Protein AF-A0A7S2VZD3-F1 (afdb_monomer_lite)

Secondary structure (DSSP, 8-state):
--B-TTTT-SS--BS-TTTTT--B-S-SSPPPPTTS------S-HHHHHTSGGGTT-BSEEEEES-GGG-SSHHHHHHHHHHHBPPP-TT--STTS--S--EEEEEE-----TT-S----HHHHHHHHHHTTEEEEEEEE-SS-B-SS---SBSS---B--EEEEEEE--

InterPro domains:
  IPR012901 Carnosine N-methyltransferase [PF07942] (3-169)
  IPR012901 Carnosine N-methyltransferase [PTHR12303] (3-165)
  IPR012901 Carnosine N-methyltransferase [SM01296] (2-170)

Structure (mmCIF, N/CA/C/O backbone):
data_AF-A0A7S2VZD3-F1
#
_entry.id   AF-A0A7S2VZD3-F1
#
loop_
_atom_site.group_PDB
_atom_site.id
_atom_site.type_symbol
_atom_site.label_atom_id
_atom_site.label_alt_id
_atom_site.label_comp_id
_atom_site.label_asym_id
_atom_site.label_entity_id
_atom_site.label_seq_id
_atom_site.pdbx_PDB_ins_code
_atom_site.Cartn_x
_atom_site.Cartn_y
_atom_site.Cartn_z
_atom_site.occupancy
_atom_site.B_iso_or_equiv
_atom_site.auth_seq_id
_atom_site.auth_comp_id
_atom_site.auth_asym_id
_atom_site.auth_atom_id
_atom_site.pdbx_PDB_model_num
ATOM 1 N N . LEU A 1 1 ? -1.167 17.539 -24.552 1.00 75.31 1 LEU A N 1
ATOM 2 C CA . LEU A 1 1 ? 0.276 17.480 -24.875 1.00 75.31 1 LEU A CA 1
ATOM 3 C C . LEU A 1 1 ? 0.700 16.016 -24.786 1.00 75.31 1 LEU A C 1
ATOM 5 O O . LEU A 1 1 ? 0.410 15.424 -23.751 1.00 75.31 1 LEU A O 1
ATOM 9 N N . PRO A 1 2 ? 1.277 15.411 -25.838 1.00 86.19 2 PRO A N 1
ATOM 10 C CA . PRO A 1 2 ? 1.802 14.049 -25.752 1.00 86.19 2 PRO A CA 1
ATOM 11 C C . PRO A 1 2 ? 2.982 13.996 -24.773 1.00 86.19 2 PRO A C 1
ATOM 13 O O . PRO A 1 2 ? 3.826 14.891 -24.780 1.00 86.19 2 PRO A O 1
ATOM 16 N N . ILE A 1 3 ? 3.038 12.954 -23.944 1.00 91.88 3 ILE A N 1
ATOM 17 C CA . ILE A 1 3 ? 4.180 12.665 -23.065 1.00 91.88 3 ILE A CA 1
ATOM 18 C C . ILE A 1 3 ? 4.920 11.422 -23.563 1.00 91.88 3 ILE A C 1
ATOM 20 O O . ILE A 1 3 ? 4.302 10.535 -24.143 1.00 91.88 3 ILE A O 1
ATOM 24 N N . TYR A 1 4 ? 6.228 11.345 -23.319 1.00 91.44 4 TYR A N 1
ATOM 25 C CA . TYR A 1 4 ? 7.087 10.230 -23.736 1.00 91.44 4 TYR A CA 1
ATOM 26 C C . TYR A 1 4 ? 7.659 9.526 -22.497 1.00 91.44 4 TYR A C 1
ATOM 28 O O . TYR A 1 4 ? 8.800 9.789 -22.116 1.00 91.44 4 TYR A O 1
ATOM 36 N N . PRO A 1 5 ? 6.864 8.683 -21.813 1.00 89.00 5 PRO A N 1
ATOM 37 C CA . PRO A 1 5 ? 7.214 8.159 -20.490 1.00 89.00 5 PRO A CA 1
ATOM 38 C C . PRO A 1 5 ? 8.469 7.273 -20.476 1.00 89.00 5 PRO A C 1
ATOM 40 O O . PRO A 1 5 ? 9.102 7.160 -19.433 1.00 89.00 5 PRO A O 1
ATOM 43 N N . PHE A 1 6 ? 8.846 6.683 -21.614 1.00 86.88 6 PHE A N 1
ATOM 44 C CA . PHE A 1 6 ? 9.978 5.753 -21.715 1.00 86.88 6 PHE A CA 1
ATOM 45 C C . PHE A 1 6 ? 11.226 6.356 -22.363 1.00 86.88 6 PHE A C 1
ATOM 47 O O . PHE A 1 6 ? 12.240 5.674 -22.462 1.00 86.88 6 PHE A O 1
ATOM 54 N N . ALA A 1 7 ? 11.199 7.634 -22.764 1.00 89.38 7 ALA A N 1
ATOM 55 C CA . ALA A 1 7 ? 12.302 8.250 -23.509 1.00 89.38 7 ALA A CA 1
ATOM 56 C C . ALA A 1 7 ? 13.645 8.225 -22.754 1.00 89.38 7 ALA A C 1
ATOM 58 O O . ALA A 1 7 ? 14.700 8.155 -23.382 1.00 89.38 7 ALA A O 1
ATOM 59 N N . PHE A 1 8 ? 13.588 8.267 -21.420 1.00 86.25 8 PHE A N 1
ATOM 60 C CA . PHE A 1 8 ? 14.741 8.252 -20.514 1.00 86.25 8 PHE A CA 1
ATOM 61 C C . PHE A 1 8 ? 14.727 7.062 -19.548 1.00 86.25 8 PHE A C 1
ATOM 63 O O . PHE A 1 8 ? 15.396 7.107 -18.515 1.00 86.25 8 PHE A O 1
ATOM 70 N N . ASP A 1 9 ? 13.939 6.020 -19.826 1.00 81.50 9 ASP A N 1
ATOM 71 C CA . ASP A 1 9 ? 13.948 4.843 -18.962 1.00 81.50 9 ASP A CA 1
ATOM 72 C C . ASP A 1 9 ? 15.330 4.169 -19.061 1.00 81.50 9 ASP A C 1
ATOM 74 O O . ASP A 1 9 ? 15.887 4.001 -20.142 1.00 81.50 9 ASP A O 1
ATOM 78 N N . PHE A 1 10 ? 15.933 3.850 -17.921 1.00 70.69 10 PHE A N 1
ATOM 79 C CA . PHE A 1 10 ? 17.240 3.191 -17.833 1.00 70.69 10 PHE A CA 1
ATOM 80 C C . PHE A 1 10 ? 17.100 1.673 -17.659 1.00 70.69 10 PHE A C 1
ATOM 82 O O . PHE A 1 10 ? 18.089 0.945 -17.725 1.00 70.69 10 PHE A O 1
ATOM 89 N N . LEU A 1 11 ? 15.878 1.180 -17.430 1.00 64.81 11 LEU A N 1
ATOM 90 C CA . LEU A 1 11 ? 15.570 -0.237 -17.208 1.00 64.81 11 LEU A CA 1
ATOM 91 C C . LEU A 1 11 ? 15.246 -0.985 -18.506 1.00 64.81 11 LEU A C 1
ATOM 93 O O . LEU A 1 11 ? 14.888 -2.168 -18.483 1.00 64.81 11 LEU A O 1
ATOM 97 N N . VAL A 1 12 ? 15.375 -0.311 -19.646 1.00 65.62 12 VAL A N 1
ATOM 98 C CA . VAL A 1 12 ? 14.911 -0.809 -20.934 1.00 65.62 12 VAL A CA 1
ATOM 99 C C . VAL A 1 12 ? 15.912 -1.772 -21.549 1.00 65.62 12 VAL A C 1
ATOM 101 O O . VAL A 1 12 ? 16.969 -1.399 -22.049 1.00 65.62 12 VAL A O 1
ATOM 104 N N . ASN A 1 13 ? 15.521 -3.042 -21.549 1.00 76.62 13 ASN A N 1
ATOM 105 C CA . ASN A 1 13 ? 16.152 -4.090 -22.334 1.00 76.62 13 ASN A CA 1
ATOM 106 C C . ASN A 1 13 ? 15.372 -4.251 -23.648 1.00 76.62 13 ASN A C 1
ATOM 108 O O . ASN A 1 13 ? 14.808 -5.305 -23.942 1.00 76.62 13 ASN A O 1
ATOM 112 N N . GLU A 1 14 ? 15.239 -3.137 -24.370 1.00 79.44 14 GLU A N 1
ATOM 113 C CA . GLU A 1 14 ? 14.352 -3.005 -25.527 1.00 79.44 14 GLU A CA 1
ATOM 114 C C . GLU A 1 14 ? 14.712 -3.955 -26.663 1.00 79.44 14 GLU A C 1
ATOM 116 O O . GLU A 1 14 ? 15.869 -4.064 -27.063 1.00 79.44 14 GLU A O 1
ATOM 121 N N . MET A 1 15 ? 13.674 -4.559 -27.239 1.00 84.12 15 MET A N 1
ATOM 122 C CA . MET A 1 15 ? 13.764 -5.281 -28.507 1.00 84.12 15 MET A CA 1
ATOM 123 C C . MET A 1 15 ? 13.595 -4.347 -29.720 1.00 84.12 15 MET A C 1
ATOM 125 O O . MET A 1 15 ? 14.145 -4.625 -30.782 1.00 84.12 15 MET A O 1
ATOM 129 N N . ASP A 1 16 ? 12.840 -3.248 -29.569 1.00 85.12 16 ASP A N 1
ATOM 130 C CA . ASP A 1 16 ? 12.552 -2.261 -30.621 1.00 85.12 16 ASP A CA 1
ATOM 131 C C . ASP A 1 16 ? 12.597 -0.824 -30.068 1.00 85.12 16 ASP A C 1
ATOM 133 O O . ASP A 1 16 ? 11.795 -0.439 -29.213 1.00 85.12 16 ASP A O 1
ATOM 137 N N . THR A 1 17 ? 13.499 -0.011 -30.627 1.00 84.56 17 THR A N 1
ATOM 138 C CA . THR A 1 17 ? 13.717 1.406 -30.291 1.00 84.56 17 THR A CA 1
ATOM 139 C C . THR A 1 17 ? 12.465 2.277 -30.453 1.00 84.56 17 THR A C 1
ATOM 141 O O . THR A 1 17 ? 12.364 3.339 -29.833 1.00 84.56 17 THR A O 1
ATOM 144 N N . LYS A 1 18 ? 11.485 1.874 -31.273 1.00 85.50 18 LYS A N 1
ATOM 145 C CA . LYS A 1 18 ? 10.239 2.642 -31.449 1.00 85.50 18 LYS A CA 1
ATOM 146 C C . LYS A 1 18 ? 9.449 2.784 -30.148 1.00 85.50 18 LYS A C 1
ATOM 148 O O . LYS A 1 18 ? 8.806 3.814 -29.953 1.00 85.50 18 LYS A O 1
ATOM 153 N N . HIS A 1 19 ? 9.515 1.798 -29.252 1.00 83.31 19 HIS A N 1
ATOM 154 C CA . HIS A 1 19 ? 8.789 1.837 -27.980 1.00 83.31 19 HIS A CA 1
ATOM 155 C C . HIS A 1 19 ? 9.323 2.912 -27.027 1.00 83.31 19 HIS A C 1
ATOM 157 O O . HIS A 1 19 ? 8.532 3.565 -26.346 1.00 83.31 19 HIS A O 1
ATOM 163 N N . ARG A 1 20 ? 10.635 3.180 -27.043 1.00 84.19 20 ARG A N 1
ATOM 164 C CA . ARG A 1 20 ? 11.263 4.243 -26.237 1.00 84.19 20 ARG A CA 1
ATOM 165 C C . ARG A 1 20 ? 10.661 5.617 -26.498 1.00 84.19 20 ARG A C 1
ATOM 167 O O . ARG A 1 20 ? 10.426 6.395 -25.577 1.00 84.19 20 ARG A O 1
ATOM 174 N N . PHE A 1 21 ? 10.404 5.908 -27.769 1.00 89.25 21 PHE A N 1
ATOM 175 C CA . PHE A 1 21 ? 9.910 7.205 -28.229 1.00 89.25 21 PHE A CA 1
ATOM 176 C C . PHE A 1 21 ? 8.403 7.202 -28.495 1.00 89.25 21 PHE A C 1
ATOM 178 O O . PHE A 1 21 ? 7.881 8.122 -29.126 1.00 89.25 21 PHE A O 1
ATOM 185 N N . GLN A 1 22 ? 7.682 6.189 -28.009 1.00 88.44 22 GLN A N 1
ATOM 186 C CA . GLN A 1 22 ? 6.235 6.138 -28.138 1.00 88.44 22 GLN A CA 1
ATOM 187 C C . GLN A 1 22 ? 5.587 7.177 -27.215 1.00 88.44 22 GLN A C 1
ATOM 189 O O . GLN A 1 22 ? 5.766 7.164 -25.995 1.00 88.44 22 GLN A O 1
ATOM 194 N N . SER A 1 23 ? 4.807 8.084 -27.805 1.00 91.94 23 SER A N 1
ATOM 195 C CA . SER A 1 23 ? 4.026 9.054 -27.043 1.00 91.94 23 SER A CA 1
ATOM 196 C C . SER A 1 23 ? 2.749 8.439 -26.477 1.00 91.94 23 SER A C 1
ATOM 198 O O . SER A 1 23 ? 2.076 7.664 -27.160 1.00 91.94 23 SER A O 1
ATOM 200 N N . VAL A 1 24 ? 2.339 8.899 -25.299 1.00 89.62 24 VAL A N 1
ATOM 201 C CA . VAL A 1 24 ? 1.043 8.602 -24.683 1.00 89.62 24 VAL A CA 1
ATOM 202 C C . VAL A 1 24 ? 0.287 9.910 -24.444 1.00 89.62 24 VAL A C 1
ATOM 204 O O . VAL A 1 24 ? 0.875 10.930 -24.081 1.00 89.62 24 VAL A O 1
ATOM 207 N N . SER A 1 25 ? -1.028 9.891 -24.666 1.00 89.56 25 SER A N 1
ATOM 208 C CA . SER A 1 25 ? -1.921 11.009 -24.339 1.00 89.56 25 SER A CA 1
ATOM 209 C C . SER A 1 25 ? -2.675 10.712 -23.051 1.00 89.56 25 SER A C 1
ATOM 211 O O . SER A 1 25 ? -3.334 9.683 -22.960 1.00 89.56 25 SER A O 1
ATOM 213 N N . ILE A 1 26 ? -2.607 11.625 -22.082 1.00 86.69 26 ILE A N 1
ATOM 214 C CA . ILE A 1 26 ? -3.360 11.558 -20.825 1.00 86.69 26 ILE A CA 1
ATOM 215 C C . ILE A 1 26 ? -4.212 12.828 -20.652 1.00 86.69 26 ILE A C 1
ATOM 217 O O . ILE A 1 26 ? -3.780 13.900 -21.090 1.00 86.69 26 ILE A O 1
ATOM 221 N N . PRO A 1 27 ? -5.395 12.743 -20.015 1.00 86.75 27 PRO A N 1
ATOM 222 C CA . PRO A 1 27 ? -6.035 11.541 -19.464 1.00 86.75 27 PRO A CA 1
ATOM 223 C C . PRO A 1 27 ? -6.739 10.680 -20.535 1.00 86.75 27 PRO A C 1
ATOM 225 O O . PRO A 1 27 ? -7.231 11.201 -21.531 1.00 86.75 27 PRO A O 1
ATOM 228 N N . HIS A 1 28 ? -6.821 9.362 -20.314 1.00 82.44 28 HIS A N 1
ATOM 229 C CA . HIS A 1 28 ? -7.541 8.429 -21.204 1.00 82.44 28 HIS A CA 1
ATOM 230 C C . HIS A 1 28 ? -9.062 8.426 -20.997 1.00 82.44 28 HIS A C 1
ATOM 232 O O . HIS A 1 28 ? -9.805 7.964 -21.857 1.00 82.44 28 HIS A O 1
ATOM 238 N N . VAL A 1 29 ? -9.521 8.918 -19.846 1.00 82.81 29 VAL A N 1
ATOM 239 C CA . VAL A 1 29 ? -10.934 8.980 -19.465 1.00 82.81 29 VAL A CA 1
ATOM 240 C C . VAL A 1 29 ? -11.260 10.423 -19.096 1.00 82.81 29 VAL A C 1
ATOM 242 O O . VAL A 1 29 ? -10.450 11.106 -18.465 1.00 82.81 29 VAL A O 1
ATOM 245 N N . SER A 1 30 ? -12.436 10.899 -19.503 1.00 77.25 30 SER A N 1
ATOM 246 C CA . SER A 1 30 ? -12.938 12.222 -19.130 1.00 77.25 30 SER A CA 1
ATOM 247 C C . SER A 1 30 ? -13.130 12.337 -17.616 1.00 77.25 30 SER A C 1
ATOM 249 O O . SER A 1 30 ? -13.447 11.351 -16.952 1.00 77.25 30 SER A O 1
ATOM 251 N N . SER A 1 31 ? -12.975 13.547 -17.072 1.00 70.62 31 SER A N 1
ATOM 252 C CA . SER A 1 31 ? -13.164 13.807 -15.642 1.00 70.62 31 SER A CA 1
ATOM 253 C C . SER A 1 31 ? -14.513 13.261 -15.142 1.00 70.62 31 SER A C 1
ATOM 255 O O . SER A 1 31 ? -15.525 13.444 -15.824 1.00 70.62 31 SER A O 1
ATOM 257 N N . PRO A 1 32 ? -14.548 12.592 -13.975 1.00 69.00 32 PRO A N 1
ATOM 258 C CA . PRO A 1 32 ? -15.776 12.013 -13.440 1.00 69.00 32 PRO A CA 1
ATOM 259 C C . PRO A 1 32 ? -16.830 13.093 -13.153 1.00 69.00 32 PRO A C 1
ATOM 261 O O . PRO A 1 32 ? -16.506 14.263 -12.942 1.00 69.00 32 PRO A O 1
ATOM 264 N N . ASN A 1 33 ? -18.104 12.687 -13.132 1.00 68.56 33 ASN A N 1
ATOM 265 C CA . ASN A 1 33 ? -19.236 13.564 -12.823 1.00 68.56 33 ASN A CA 1
ATOM 266 C C . ASN A 1 33 ? -19.005 14.355 -11.522 1.00 68.56 33 ASN A C 1
ATOM 268 O O . ASN A 1 33 ? -18.599 13.792 -10.507 1.00 68.56 33 ASN A O 1
ATOM 272 N N . LYS A 1 34 ? -19.352 15.651 -11.534 1.00 63.94 34 LYS A N 1
ATOM 273 C CA . LYS A 1 34 ? -19.175 16.598 -10.412 1.00 63.94 34 LYS A CA 1
ATOM 274 C C . LYS A 1 34 ? -19.910 16.222 -9.112 1.00 63.94 34 LYS A C 1
ATOM 276 O O . LYS A 1 34 ? -19.698 16.877 -8.102 1.00 63.94 34 LYS A O 1
ATOM 281 N N . ASN A 1 35 ? -20.753 15.190 -9.127 1.00 67.56 35 ASN A N 1
ATOM 282 C CA . ASN A 1 35 ? -21.565 14.771 -7.980 1.00 67.56 35 ASN A CA 1
ATOM 283 C C . ASN A 1 35 ? -20.837 13.806 -7.025 1.00 67.56 35 ASN A C 1
ATOM 285 O O . ASN A 1 35 ? -21.447 13.317 -6.078 1.00 67.56 35 ASN A O 1
ATOM 289 N N . ASN A 1 36 ? -19.555 13.517 -7.263 1.00 74.25 36 ASN A N 1
ATOM 290 C CA . ASN A 1 36 ? -18.758 12.660 -6.392 1.00 74.25 36 ASN A CA 1
ATOM 291 C C . ASN A 1 36 ? -17.944 13.503 -5.399 1.00 74.25 36 ASN A C 1
ATOM 293 O O . ASN A 1 36 ? -17.206 14.402 -5.800 1.00 74.25 36 ASN A O 1
ATOM 297 N N . ASN A 1 37 ? -18.018 13.164 -4.110 1.00 84.12 37 ASN A N 1
ATOM 298 C CA . ASN A 1 37 ? -17.220 13.791 -3.052 1.00 84.12 37 ASN A CA 1
ATOM 299 C C . ASN A 1 37 ? -15.791 13.225 -3.038 1.00 84.12 37 ASN A C 1
ATOM 301 O O . ASN A 1 37 ? -15.444 12.412 -2.181 1.00 84.12 37 ASN A O 1
ATOM 305 N N . LEU A 1 38 ? -14.968 13.630 -4.008 1.00 87.12 38 LEU A N 1
ATOM 306 C CA . LEU A 1 38 ? -13.551 13.273 -4.071 1.00 87.12 38 LEU A CA 1
ATOM 307 C C . LEU A 1 38 ? -12.688 14.395 -3.482 1.00 87.12 38 LEU A C 1
ATOM 309 O O . LEU A 1 38 ? -12.743 15.534 -3.940 1.00 87.12 38 LEU A O 1
ATOM 313 N N . SER A 1 39 ? -11.852 14.055 -2.504 1.00 90.81 39 SER A N 1
ATOM 314 C CA . SER A 1 39 ? -10.850 14.952 -1.922 1.00 90.81 39 SER A CA 1
ATOM 315 C C . SER A 1 39 ? -9.456 14.339 -2.009 1.00 90.81 39 SER A C 1
ATOM 317 O O . SER A 1 39 ? -9.311 13.118 -1.995 1.00 90.81 39 SER A O 1
ATOM 319 N N . PHE A 1 40 ? -8.430 15.185 -2.038 1.00 93.06 40 PHE A N 1
ATOM 320 C CA . PHE A 1 40 ? -7.029 14.779 -1.986 1.00 93.06 40 PHE A CA 1
ATOM 321 C C . PHE A 1 40 ? -6.286 15.617 -0.945 1.00 93.06 40 PHE A C 1
ATOM 323 O O . PHE A 1 40 ? -6.578 16.802 -0.779 1.00 93.06 40 PHE A O 1
ATOM 330 N N . THR A 1 41 ? -5.319 14.999 -0.272 1.00 95.19 41 THR A N 1
ATOM 331 C CA . THR A 1 41 ? -4.513 15.631 0.773 1.00 95.19 41 THR A CA 1
ATOM 332 C C . THR A 1 41 ? -3.037 15.452 0.444 1.00 95.19 41 THR A C 1
ATOM 334 O O . THR A 1 41 ? -2.607 14.347 0.126 1.00 95.19 41 THR A O 1
ATOM 337 N N . ILE A 1 42 ? -2.263 16.533 0.545 1.00 96.56 42 ILE A N 1
ATOM 338 C CA . ILE A 1 42 ? -0.812 16.524 0.335 1.00 96.56 42 ILE A CA 1
ATOM 339 C C . ILE A 1 42 ? -0.118 16.395 1.689 1.00 96.56 42 ILE A C 1
ATOM 341 O O . ILE A 1 42 ? -0.332 17.228 2.569 1.00 96.56 42 ILE A O 1
ATOM 345 N N . GLY A 1 43 ? 0.745 15.391 1.829 1.00 95.12 43 GLY A N 1
ATOM 346 C CA . GLY A 1 43 ? 1.655 15.247 2.961 1.00 95.12 43 GLY A CA 1
ATOM 347 C C . GLY A 1 43 ? 1.890 13.792 3.348 1.00 95.12 43 GLY A C 1
ATOM 348 O O . GLY A 1 43 ? 1.509 12.874 2.625 1.00 95.12 43 GLY A O 1
ATOM 349 N N . ASP A 1 44 ? 2.538 13.603 4.495 1.00 96.69 44 ASP A N 1
ATOM 350 C CA . ASP A 1 44 ? 2.847 12.280 5.030 1.00 96.69 44 ASP A CA 1
ATOM 351 C C . ASP A 1 44 ? 1.607 11.604 5.640 1.00 96.69 44 ASP A C 1
ATOM 353 O O . ASP A 1 44 ? 0.846 12.220 6.395 1.00 96.69 44 ASP A O 1
ATOM 357 N N . PHE A 1 45 ? 1.417 10.322 5.310 1.00 97.44 45 PHE A N 1
ATOM 358 C CA . PHE A 1 45 ? 0.252 9.542 5.722 1.00 97.44 45 PHE A CA 1
ATOM 359 C C . PHE A 1 45 ? 0.126 9.461 7.246 1.00 97.44 45 PHE A C 1
ATOM 361 O O . PHE A 1 45 ? -0.944 9.749 7.783 1.00 97.44 45 PHE A O 1
ATOM 368 N N . VAL A 1 46 ? 1.212 9.124 7.944 1.00 97.94 46 VAL A N 1
ATOM 369 C CA . VAL A 1 46 ? 1.202 8.957 9.402 1.00 97.94 46 VAL A CA 1
ATOM 370 C C . VAL A 1 46 ? 0.931 10.299 10.072 1.00 97.94 46 VAL A C 1
ATOM 372 O O . VAL A 1 46 ? 0.009 10.404 10.881 1.00 97.94 46 VAL A O 1
ATOM 375 N N . ASN A 1 47 ? 1.646 11.357 9.688 1.00 97.38 47 ASN A N 1
ATOM 376 C CA . ASN A 1 47 ? 1.504 12.684 10.295 1.00 97.38 47 ASN A CA 1
ATOM 377 C C . ASN A 1 47 ? 0.088 13.256 10.174 1.00 97.38 47 ASN A C 1
ATOM 379 O O . ASN A 1 47 ? -0.399 13.895 11.108 1.00 97.38 47 ASN A O 1
ATOM 383 N N . ILE A 1 48 ? -0.576 13.035 9.037 1.00 97.81 48 ILE A N 1
ATOM 384 C CA . ILE A 1 48 ? -1.922 13.558 8.781 1.00 97.81 48 ILE A CA 1
ATOM 385 C C . ILE A 1 48 ? -2.990 12.686 9.437 1.00 97.81 48 ILE A C 1
ATOM 387 O O . ILE A 1 48 ? -3.896 13.206 10.091 1.00 97.81 48 ILE A O 1
ATOM 391 N N . TYR A 1 49 ? -2.922 11.370 9.240 1.00 97.88 49 TYR A N 1
ATOM 392 C CA . TYR A 1 49 ? -4.031 10.473 9.556 1.00 97.88 49 TYR A CA 1
ATOM 393 C C . TYR A 1 49 ? -3.960 9.860 10.954 1.00 97.88 49 TYR A C 1
ATOM 395 O O . TYR A 1 49 ? -4.955 9.300 11.409 1.00 97.88 49 TYR A O 1
ATOM 403 N N . SER A 1 50 ? -2.847 10.019 11.675 1.00 97.31 50 SER A N 1
ATOM 404 C CA . SER A 1 50 ? -2.775 9.705 13.111 1.00 97.31 50 SER A CA 1
ATOM 405 C C . SER A 1 50 ? -3.457 10.761 13.989 1.00 97.31 50 SER A C 1
ATOM 407 O O . SER A 1 50 ? -3.712 10.518 15.168 1.00 97.31 50 SER A O 1
ATOM 409 N N . GLN A 1 51 ? -3.788 11.930 13.427 1.00 97.62 51 GLN A N 1
ATOM 410 C CA . GLN A 1 51 ? -4.373 13.033 14.182 1.00 97.62 51 GLN A CA 1
ATOM 411 C C . GLN A 1 51 ? -5.748 12.659 14.766 1.00 97.62 51 GLN A C 1
ATOM 413 O O . GLN A 1 51 ? -6.544 11.980 14.104 1.00 97.62 51 GLN A O 1
ATOM 418 N N . PRO A 1 52 ? -6.101 13.160 15.968 1.00 96.25 52 PRO A N 1
ATOM 419 C CA . PRO A 1 52 ? -7.386 12.858 16.605 1.00 96.25 52 PRO A CA 1
ATOM 420 C C . PRO A 1 52 ? -8.596 13.240 15.750 1.00 96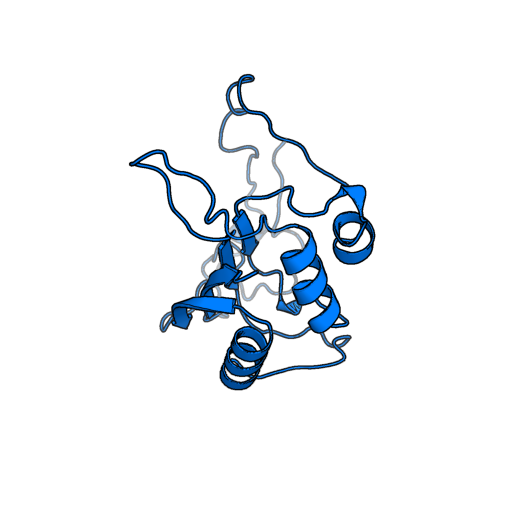.25 52 PRO A C 1
ATOM 422 O O . PRO A 1 52 ? -9.626 12.572 15.783 1.00 96.25 52 PRO A O 1
ATOM 425 N N . ASN A 1 53 ? -8.472 14.299 14.948 1.00 95.12 53 ASN A N 1
ATOM 426 C CA . ASN A 1 53 ? -9.538 14.750 14.062 1.00 95.12 53 ASN A CA 1
ATOM 427 C C . ASN A 1 53 ? -9.757 13.824 12.856 1.00 95.12 53 ASN A C 1
ATOM 429 O O . ASN A 1 53 ? -10.762 14.002 12.181 1.00 95.12 53 ASN A O 1
ATOM 433 N N . GLN A 1 54 ? -8.867 12.872 12.555 1.00 96.31 54 GLN A N 1
ATOM 434 C CA . GLN A 1 54 ? -9.062 11.867 11.499 1.00 96.31 54 GLN A CA 1
ATOM 435 C C . GLN A 1 54 ? -9.653 10.555 12.019 1.00 96.31 54 GLN A C 1
ATOM 437 O O . GLN A 1 54 ? -9.978 9.664 11.233 1.00 96.31 54 GLN A O 1
ATOM 442 N N . ARG A 1 55 ? -9.829 10.446 13.338 1.00 94.88 55 ARG A N 1
ATOM 443 C CA . ARG A 1 55 ? -10.241 9.211 13.986 1.00 94.88 55 ARG A CA 1
ATOM 444 C C . ARG A 1 55 ? -11.630 8.757 13.521 1.00 94.88 55 ARG A C 1
ATOM 446 O O . ARG A 1 55 ? -12.578 9.540 13.547 1.00 94.88 55 ARG A O 1
ATOM 453 N N . ARG A 1 56 ? -11.754 7.475 13.158 1.00 93.12 56 ARG A N 1
ATOM 454 C CA . ARG A 1 56 ? -13.003 6.768 12.804 1.00 93.12 56 ARG A CA 1
ATOM 455 C C . ARG A 1 56 ? -13.771 7.348 11.610 1.00 93.12 56 ARG A C 1
ATOM 457 O O . ARG A 1 56 ? -14.983 7.153 11.510 1.00 93.12 56 ARG A O 1
ATOM 464 N N . LYS A 1 57 ? -13.085 8.051 10.705 1.00 92.38 57 LYS A N 1
ATOM 465 C CA . LYS A 1 57 ? -13.692 8.726 9.548 1.00 92.38 57 LYS A CA 1
ATOM 466 C C . LYS A 1 57 ? -13.941 7.843 8.327 1.00 92.38 57 LYS A C 1
ATOM 468 O O . LYS A 1 57 ? -14.672 8.281 7.440 1.00 92.38 57 LYS A O 1
ATOM 473 N N . ALA A 1 58 ? -13.344 6.654 8.245 1.00 93.56 58 ALA A N 1
ATOM 474 C CA . ALA A 1 58 ? -13.462 5.810 7.060 1.00 93.56 58 ALA A CA 1
ATOM 475 C C . ALA A 1 58 ? -14.066 4.439 7.371 1.00 93.56 58 ALA A C 1
ATOM 477 O O . ALA A 1 58 ? -13.587 3.705 8.232 1.00 93.56 58 ALA A O 1
ATOM 478 N N . HIS A 1 59 ? -15.056 4.046 6.572 1.00 93.88 59 HIS A N 1
ATOM 479 C CA . HIS A 1 59 ? -15.564 2.672 6.559 1.00 93.88 59 HIS A CA 1
ATOM 480 C C . HIS A 1 59 ? -14.577 1.696 5.905 1.00 93.88 59 HIS A C 1
ATOM 482 O O . HIS A 1 59 ? -14.624 0.501 6.182 1.00 93.88 59 HIS A O 1
ATOM 488 N N . ALA A 1 60 ? -13.700 2.196 5.031 1.00 96.50 60 ALA A N 1
ATOM 489 C CA . ALA A 1 60 ? -12.698 1.396 4.351 1.00 96.50 60 ALA A CA 1
ATOM 490 C C . ALA A 1 60 ? -11.396 2.178 4.152 1.00 96.50 60 ALA A C 1
ATOM 492 O O . ALA A 1 60 ? -11.423 3.364 3.822 1.00 96.50 60 ALA A O 1
ATOM 493 N N . VAL A 1 61 ? -10.266 1.489 4.289 1.00 98.12 61 VAL A N 1
ATOM 494 C CA . VAL A 1 61 ? -8.943 1.957 3.864 1.00 98.12 61 VAL A CA 1
ATOM 495 C C . VAL A 1 61 ? -8.427 0.998 2.799 1.00 98.12 61 VAL A C 1
ATOM 497 O O . VAL A 1 61 ? -8.495 -0.217 2.972 1.00 98.12 61 VAL A O 1
ATOM 500 N N . VAL A 1 62 ? -7.913 1.536 1.694 1.00 98.44 62 VAL A N 1
ATOM 501 C CA . VAL A 1 62 ? -7.347 0.745 0.596 1.00 98.44 62 VAL A CA 1
ATOM 502 C C . VAL A 1 62 ? -5.890 1.140 0.409 1.00 98.44 62 VAL A C 1
ATOM 504 O O . VAL A 1 62 ? -5.597 2.310 0.174 1.00 98.44 62 VAL A O 1
ATOM 507 N N . THR A 1 63 ? -4.981 0.172 0.498 1.00 98.44 63 THR A N 1
ATOM 508 C CA . THR A 1 63 ? -3.553 0.368 0.229 1.00 98.44 63 THR A CA 1
ATOM 509 C C . THR A 1 63 ? -3.143 -0.443 -0.999 1.00 98.44 63 THR A C 1
ATOM 511 O O . THR A 1 63 ? -3.405 -1.641 -1.080 1.00 98.44 63 THR A O 1
ATOM 514 N N . CYS A 1 64 ? -2.500 0.197 -1.975 1.00 97.81 64 CYS A N 1
ATOM 515 C CA . CYS A 1 64 ? -2.071 -0.440 -3.221 1.00 97.81 64 CYS A CA 1
ATOM 516 C C . CYS A 1 64 ? -0.605 -0.088 -3.487 1.00 97.81 64 CYS A C 1
ATOM 518 O O . CYS A 1 64 ? -0.319 1.100 -3.607 1.00 97.81 64 CYS A O 1
ATOM 520 N N . PHE A 1 65 ? 0.302 -1.077 -3.523 1.00 97.00 65 PHE A N 1
ATOM 521 C CA . PHE A 1 65 ? 1.760 -0.846 -3.647 1.00 97.00 65 PHE A CA 1
ATOM 522 C C . PHE A 1 65 ? 2.275 0.237 -2.673 1.00 97.00 65 PHE A C 1
ATOM 524 O O . PHE A 1 65 ? 2.932 1.199 -3.061 1.00 97.00 65 PHE A O 1
ATOM 531 N N . PHE A 1 66 ? 1.860 0.124 -1.409 1.00 97.56 66 PHE A N 1
ATOM 532 C CA . PHE A 1 66 ? 2.047 1.173 -0.402 1.00 97.56 66 PHE A CA 1
ATOM 533 C C . PHE A 1 66 ? 2.628 0.661 0.914 1.00 97.56 66 PHE A C 1
ATOM 535 O O . PHE A 1 66 ? 3.362 1.372 1.584 1.00 97.56 66 PHE A O 1
ATOM 542 N N . LEU A 1 67 ? 2.281 -0.556 1.341 1.00 96.44 67 LEU A N 1
ATOM 543 C CA . LEU A 1 67 ? 2.632 -1.012 2.687 1.00 96.44 67 LEU A CA 1
ATOM 544 C C . LEU A 1 67 ? 4.152 -1.117 2.885 1.00 96.44 67 LEU A C 1
ATOM 546 O O . LEU A 1 67 ? 4.658 -0.806 3.959 1.00 96.44 67 LEU A O 1
ATOM 550 N N . ASP A 1 68 ? 4.863 -1.497 1.830 1.00 95.44 68 ASP A N 1
ATOM 551 C CA . ASP A 1 68 ? 6.309 -1.676 1.781 1.00 95.44 68 ASP A CA 1
ATOM 552 C C . ASP A 1 68 ? 7.120 -0.370 1.720 1.00 95.44 68 ASP A C 1
ATOM 554 O O . ASP A 1 68 ? 8.348 -0.401 1.845 1.00 95.44 68 ASP A O 1
ATOM 558 N N . THR A 1 69 ? 6.451 0.787 1.631 1.00 96.19 69 THR A N 1
ATOM 559 C CA . THR A 1 69 ? 7.090 2.108 1.754 1.00 96.19 69 THR A CA 1
ATOM 560 C C . THR A 1 69 ? 7.276 2.552 3.206 1.00 96.19 69 THR A C 1
ATOM 562 O O . THR A 1 69 ? 7.863 3.605 3.456 1.00 96.19 69 THR A O 1
ATOM 565 N N . ALA A 1 70 ? 6.761 1.794 4.178 1.00 95.56 70 ALA A N 1
ATOM 566 C CA . ALA A 1 70 ? 6.824 2.166 5.583 1.00 95.56 70 ALA A CA 1
ATOM 567 C C . ALA A 1 70 ? 8.264 2.127 6.125 1.00 95.56 70 ALA A C 1
ATOM 56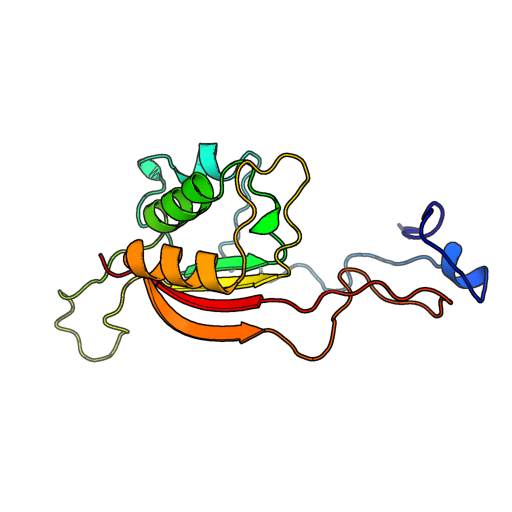9 O O . ALA A 1 70 ? 8.913 1.077 6.146 1.00 95.56 70 ALA A O 1
ATOM 570 N N . THR A 1 71 ? 8.731 3.254 6.669 1.00 95.25 71 THR A N 1
ATOM 571 C CA . THR A 1 71 ? 9.917 3.277 7.544 1.00 95.25 71 THR A CA 1
ATOM 572 C C . THR A 1 71 ? 9.641 2.482 8.820 1.00 95.25 71 THR A C 1
ATOM 574 O O . THR A 1 71 ? 10.470 1.683 9.241 1.00 95.25 71 THR A O 1
ATOM 577 N N . ASN A 1 72 ? 8.451 2.655 9.402 1.00 95.81 72 ASN A N 1
ATOM 578 C CA . ASN A 1 72 ? 7.970 1.893 10.548 1.00 95.81 72 ASN A CA 1
ATOM 579 C C . ASN A 1 72 ? 6.565 1.350 10.255 1.00 95.81 72 ASN A C 1
ATOM 581 O O . ASN A 1 72 ? 5.581 2.090 10.231 1.00 95.81 72 ASN A O 1
ATOM 585 N N . LEU A 1 73 ? 6.468 0.038 10.039 1.00 96.69 73 LEU A N 1
ATOM 586 C CA . LEU A 1 73 ? 5.206 -0.632 9.728 1.00 96.69 73 LEU A CA 1
ATOM 587 C C . LEU A 1 73 ? 4.152 -0.454 10.833 1.00 96.69 73 LEU A C 1
ATOM 589 O O . LEU A 1 73 ? 2.964 -0.327 10.533 1.00 96.69 73 LEU A O 1
ATOM 593 N N . TYR A 1 74 ? 4.564 -0.411 12.103 1.00 97.31 74 TYR A N 1
ATOM 594 C CA . TYR A 1 74 ? 3.626 -0.248 13.214 1.00 97.31 74 TYR A CA 1
ATOM 595 C C . TYR A 1 74 ? 2.881 1.084 13.135 1.00 97.31 74 TYR A C 1
ATOM 597 O O . TYR A 1 74 ? 1.676 1.121 13.370 1.00 97.31 74 TYR A O 1
ATOM 605 N N . GLU A 1 75 ? 3.559 2.164 12.744 1.00 97.62 75 GLU A N 1
ATOM 606 C CA . GLU A 1 75 ? 2.930 3.477 12.580 1.00 97.62 75 GLU A CA 1
ATOM 607 C C . GLU A 1 75 ? 1.872 3.464 11.477 1.00 97.62 75 GLU A C 1
ATOM 609 O O . GLU A 1 75 ? 0.801 4.050 11.649 1.00 97.62 75 GLU A O 1
ATOM 614 N N . TYR A 1 76 ? 2.118 2.743 10.379 1.00 98.00 76 TYR A N 1
ATOM 615 C CA . TYR A 1 76 ? 1.120 2.564 9.324 1.00 98.00 76 TYR A CA 1
ATOM 616 C C . TYR A 1 76 ? -0.104 1.821 9.859 1.00 98.00 76 TYR A C 1
ATOM 618 O O . TYR A 1 76 ? -1.224 2.300 9.685 1.00 98.00 76 TYR A O 1
ATOM 626 N N . ILE A 1 77 ? 0.088 0.696 10.557 1.00 97.94 77 ILE A N 1
ATOM 627 C CA . ILE A 1 77 ? -1.030 -0.097 11.087 1.00 97.94 77 ILE A CA 1
ATOM 628 C C . ILE A 1 77 ? -1.837 0.711 12.115 1.00 97.94 77 ILE A C 1
ATOM 630 O O . ILE A 1 77 ? -3.063 0.762 12.022 1.00 97.94 77 ILE A O 1
ATOM 634 N N . LEU A 1 78 ? -1.173 1.398 13.051 1.00 97.69 78 LEU A N 1
ATOM 635 C CA . LEU A 1 78 ? -1.833 2.245 14.054 1.00 97.69 78 LEU A CA 1
ATOM 636 C C . LEU A 1 78 ? -2.591 3.415 13.411 1.00 97.69 78 LEU A C 1
ATOM 638 O O . LEU A 1 78 ? -3.699 3.746 13.832 1.00 97.69 78 LEU A O 1
ATOM 642 N N . THR A 1 79 ? -2.029 4.017 12.363 1.00 98.31 79 THR A N 1
ATOM 643 C CA . THR A 1 79 ? -2.694 5.084 11.603 1.00 98.31 79 THR A CA 1
ATOM 644 C C . THR A 1 79 ? -3.947 4.561 10.903 1.00 98.31 79 THR A C 1
ATOM 646 O O . THR A 1 79 ? -5.002 5.189 10.971 1.00 98.31 79 THR A O 1
ATOM 649 N N . ILE A 1 80 ? -3.874 3.378 10.287 1.00 97.94 80 ILE A N 1
ATOM 650 C CA . ILE A 1 80 ? -5.029 2.729 9.650 1.00 97.94 80 ILE A CA 1
ATOM 651 C C . ILE A 1 80 ? -6.118 2.437 10.689 1.00 97.94 80 ILE A C 1
ATOM 653 O O . ILE A 1 80 ? -7.279 2.780 10.467 1.00 97.94 80 ILE A O 1
ATOM 657 N N . GLN A 1 81 ? -5.755 1.883 11.848 1.00 96.25 81 GLN A N 1
ATOM 658 C CA . GLN A 1 81 ? -6.693 1.664 12.954 1.00 96.25 81 GLN A CA 1
ATOM 659 C C . GLN A 1 81 ? -7.329 2.963 13.455 1.00 96.25 81 GLN A C 1
ATOM 661 O O . GLN A 1 81 ? -8.519 2.977 13.760 1.00 96.25 81 GLN A O 1
ATOM 666 N N . ASN A 1 82 ? -6.564 4.059 13.535 1.00 96.69 82 ASN A N 1
ATOM 667 C CA . ASN A 1 82 ? -7.104 5.355 13.940 1.00 96.69 82 ASN A CA 1
ATOM 668 C C . ASN A 1 82 ? -8.212 5.804 12.982 1.00 96.69 82 ASN A C 1
ATOM 670 O O . ASN A 1 82 ? -9.272 6.231 13.435 1.00 96.69 82 ASN A O 1
ATOM 674 N N . VAL A 1 83 ? -7.990 5.690 11.672 1.00 96.88 83 VAL A N 1
ATOM 675 C CA . VAL A 1 83 ? -8.926 6.173 10.646 1.00 96.88 83 VAL A CA 1
ATOM 676 C C . VAL A 1 83 ? -10.165 5.284 10.502 1.00 96.88 83 VAL A C 1
ATOM 678 O O . VAL A 1 83 ? -11.251 5.806 10.228 1.00 96.88 83 VAL A O 1
ATOM 681 N N . LEU A 1 84 ? -10.038 3.969 10.689 1.00 96.31 84 LEU A N 1
ATOM 682 C CA . LEU A 1 84 ? -11.147 3.033 10.507 1.00 96.31 84 LEU A CA 1
ATOM 683 C C . LEU A 1 84 ? -12.260 3.229 11.543 1.00 96.31 84 LEU A C 1
ATOM 685 O O . LEU A 1 84 ? -12.024 3.370 12.745 1.00 96.31 84 LEU A O 1
ATOM 689 N N . SER A 1 85 ? -13.504 3.236 11.069 1.00 91.06 85 SER A N 1
ATOM 690 C CA . SER A 1 85 ? -14.687 3.268 11.929 1.00 91.06 85 SER A CA 1
ATOM 691 C C . SER A 1 85 ? -14.770 1.989 12.786 1.00 91.06 85 SER A C 1
ATOM 693 O O . SER A 1 85 ? -14.409 0.910 12.311 1.00 91.06 85 SER A O 1
ATOM 695 N N . PRO A 1 86 ? -15.227 2.082 14.050 1.00 82.25 86 PRO A N 1
ATOM 696 C CA . PRO A 1 86 ? -15.294 0.941 14.959 1.00 82.25 86 PRO A CA 1
ATOM 697 C C . PRO A 1 86 ? -16.467 0.030 14.593 1.00 82.25 86 PRO A C 1
ATOM 699 O O . PRO A 1 86 ? -17.311 0.398 13.769 1.00 82.25 86 PRO A O 1
ATOM 702 N N . ASN A 1 87 ? -16.562 -1.131 15.243 1.00 78.00 87 ASN A N 1
ATOM 703 C CA . ASN A 1 87 ? -17.749 -1.951 15.089 1.00 78.00 87 ASN A CA 1
ATOM 704 C C . ASN A 1 87 ? -18.945 -1.274 15.780 1.00 78.00 87 ASN A C 1
ATOM 706 O O . ASN A 1 87 ? -18.887 -0.929 16.960 1.00 78.00 87 ASN A O 1
ATOM 710 N N . ASN A 1 88 ? -20.036 -1.057 15.046 1.00 66.12 88 ASN A N 1
ATOM 711 C CA . ASN A 1 88 ? -21.240 -0.456 15.600 1.00 66.12 88 ASN A CA 1
ATOM 712 C C . ASN A 1 88 ? -22.276 -1.540 15.923 1.00 66.12 88 ASN A C 1
ATOM 714 O O . ASN A 1 88 ? -23.241 -1.743 15.188 1.00 66.12 88 ASN A O 1
ATOM 718 N N . ASN A 1 89 ? -22.090 -2.210 17.062 1.00 57.00 89 ASN A N 1
ATOM 719 C CA . ASN A 1 89 ? -23.034 -3.209 17.581 1.00 57.00 89 ASN A CA 1
ATOM 720 C C . ASN A 1 89 ? -24.387 -2.609 18.032 1.00 57.00 89 ASN A C 1
ATOM 722 O O . ASN A 1 89 ? -25.271 -3.351 18.445 1.00 57.00 89 ASN A O 1
ATOM 726 N N . ASN A 1 90 ? -24.576 -1.284 17.951 1.00 53.47 90 ASN A N 1
ATOM 727 C CA . ASN A 1 90 ? -25.775 -0.591 18.441 1.00 53.47 90 ASN A CA 1
ATOM 728 C C . ASN A 1 90 ? -26.857 -0.334 17.375 1.00 53.47 90 ASN A C 1
ATOM 730 O O . ASN A 1 90 ? -27.849 0.337 17.663 1.00 53.47 90 ASN A O 1
ATOM 734 N N . ASN A 1 91 ? -26.719 -0.860 16.154 1.00 51.22 91 ASN A N 1
ATOM 735 C CA . ASN A 1 91 ? -27.765 -0.722 15.140 1.00 51.22 91 ASN A CA 1
ATOM 736 C C . ASN A 1 91 ? -28.814 -1.838 15.263 1.00 51.22 91 ASN A C 1
ATOM 738 O O . ASN A 1 91 ? -28.735 -2.861 14.591 1.00 51.22 91 ASN A O 1
ATOM 742 N N . ASN A 1 92 ? -29.870 -1.570 16.037 1.00 50.44 92 ASN A N 1
ATOM 743 C CA . ASN A 1 92 ? -31.143 -2.314 16.041 1.00 50.44 92 ASN A CA 1
ATOM 744 C C . ASN A 1 92 ? -31.950 -2.181 14.724 1.00 50.44 92 ASN A C 1
ATOM 746 O O . ASN A 1 92 ? -33.157 -2.407 14.709 1.00 50.44 92 ASN A O 1
ATOM 750 N N . ASN A 1 93 ? -31.309 -1.815 13.611 1.00 52.47 93 ASN A N 1
ATOM 751 C CA . ASN A 1 93 ? -31.956 -1.675 12.311 1.00 52.47 93 ASN A CA 1
ATOM 752 C C . ASN A 1 93 ? -31.446 -2.772 11.373 1.00 52.47 93 ASN A C 1
ATOM 754 O O . ASN A 1 93 ? -30.332 -2.713 10.854 1.00 52.47 93 ASN A O 1
ATOM 758 N N . ASN A 1 94 ? -32.297 -3.780 11.186 1.00 50.34 94 ASN A N 1
ATOM 759 C CA . ASN A 1 94 ? -32.128 -4.906 10.273 1.00 50.34 94 ASN A CA 1
ATOM 760 C C . ASN A 1 94 ? -31.734 -4.430 8.860 1.00 50.34 94 ASN A C 1
ATOM 762 O O . ASN A 1 94 ? -32.572 -3.884 8.144 1.00 50.34 94 ASN A O 1
ATOM 766 N N . GLY A 1 95 ? -30.479 -4.663 8.451 1.00 48.94 95 GLY A N 1
ATOM 767 C CA . GLY A 1 95 ? -30.078 -4.615 7.035 1.00 48.94 95 GLY A CA 1
ATOM 768 C C . GLY A 1 95 ? -28.673 -4.097 6.695 1.00 48.94 95 GLY A C 1
ATOM 769 O O . GLY A 1 95 ? -28.273 -4.226 5.542 1.00 48.94 95 GLY A O 1
ATOM 770 N N . GLY A 1 96 ? -27.907 -3.530 7.636 1.00 47.00 96 GLY A N 1
ATOM 771 C CA . GLY A 1 96 ? -26.597 -2.919 7.347 1.00 47.00 96 GLY A CA 1
ATOM 772 C C . GLY A 1 96 ? -25.453 -3.505 8.176 1.00 47.00 96 GLY A C 1
ATOM 773 O O . GLY A 1 96 ? -25.472 -3.387 9.393 1.00 47.00 96 GLY A O 1
ATOM 774 N N . ASN A 1 97 ? -24.482 -4.117 7.490 1.00 52.91 97 ASN A N 1
ATOM 775 C CA . ASN A 1 97 ? -23.201 -4.673 7.959 1.00 52.91 97 ASN A CA 1
ATOM 776 C C . ASN A 1 97 ? -22.795 -4.285 9.407 1.00 52.91 97 ASN A C 1
ATOM 778 O O . ASN A 1 97 ? -22.251 -3.208 9.644 1.00 52.91 97 ASN A O 1
ATOM 782 N N . SER A 1 98 ? -23.042 -5.178 10.371 1.00 54.53 98 SER A N 1
ATOM 783 C CA . SER A 1 98 ? -22.759 -5.039 11.816 1.00 54.53 98 SER A CA 1
ATOM 784 C C . SER A 1 98 ? -21.270 -5.200 12.168 1.00 54.53 98 SER A C 1
ATOM 786 O O . SER A 1 98 ? -20.929 -5.850 13.153 1.00 54.53 98 SER A O 1
ATOM 788 N N . GLY A 1 99 ? -20.377 -4.729 11.300 1.00 69.62 99 GLY A N 1
ATOM 789 C CA . GLY A 1 99 ? -18.947 -4.990 11.389 1.00 69.62 99 GLY A CA 1
ATOM 790 C C . GLY A 1 99 ? -18.124 -3.709 11.351 1.00 69.62 99 GLY A C 1
ATOM 791 O O . GLY A 1 99 ? -18.532 -2.723 10.741 1.00 69.62 99 GLY A O 1
ATOM 792 N N . GLY A 1 100 ? -16.956 -3.720 11.998 1.00 85.38 100 GLY A N 1
ATOM 793 C CA . GLY A 1 100 ? -16.022 -2.593 11.957 1.00 85.38 100 GLY A CA 1
ATOM 794 C C . GLY A 1 100 ? -15.480 -2.320 10.553 1.00 85.38 100 GLY A C 1
ATOM 795 O O . GLY A 1 100 ? -15.661 -3.121 9.627 1.00 85.38 100 GLY A O 1
ATOM 796 N N . GLY A 1 101 ? -14.820 -1.170 10.399 1.00 94.25 101 GLY A N 1
ATOM 797 C CA . GLY A 1 101 ? -14.235 -0.737 9.134 1.00 94.25 101 GLY A CA 1
ATOM 798 C C . GLY A 1 101 ? -13.249 -1.756 8.558 1.00 94.25 101 GLY A C 1
ATOM 799 O O . GLY A 1 101 ? -12.614 -2.520 9.291 1.00 94.25 101 GLY A O 1
ATOM 800 N N . ILE A 1 102 ? -13.124 -1.765 7.231 1.00 96.94 102 ILE A N 1
ATOM 801 C CA . ILE A 1 102 ? -12.312 -2.746 6.505 1.00 96.94 102 ILE A CA 1
ATOM 802 C C . ILE A 1 102 ? -11.003 -2.157 5.984 1.00 96.94 102 ILE A C 1
ATOM 804 O O . ILE A 1 102 ? -10.952 -1.030 5.500 1.00 96.94 102 ILE A O 1
ATOM 808 N N . TRP A 1 103 ? -9.940 -2.950 6.011 1.00 98.12 103 TRP A N 1
ATOM 809 C CA . TRP A 1 103 ? -8.683 -2.629 5.348 1.00 98.12 103 TRP A CA 1
ATOM 810 C C . TRP A 1 103 ? -8.435 -3.604 4.200 1.00 98.12 103 TRP A C 1
ATOM 812 O O . TRP A 1 103 ? -8.341 -4.812 4.405 1.00 98.12 103 TRP A O 1
ATOM 822 N N . ILE A 1 104 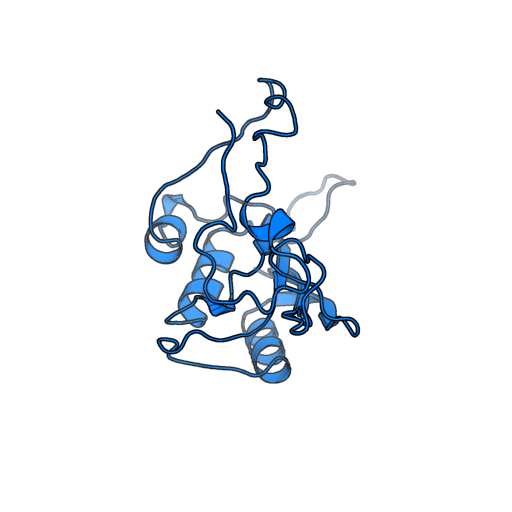? -8.332 -3.065 2.988 1.00 98.75 104 ILE A N 1
ATOM 823 C CA . ILE A 1 104 ? -8.018 -3.797 1.763 1.00 98.75 104 ILE A CA 1
ATOM 824 C C . ILE A 1 104 ? -6.582 -3.477 1.355 1.00 98.75 104 ILE A C 1
ATOM 826 O O . ILE A 1 104 ? -6.197 -2.308 1.301 1.00 98.75 104 ILE A O 1
ATOM 830 N N . HIS A 1 105 ? -5.809 -4.504 1.019 1.00 98.62 105 HIS A N 1
ATOM 831 C CA . HIS A 1 105 ? -4.453 -4.347 0.506 1.00 98.62 105 HIS A CA 1
ATOM 832 C C . HIS A 1 105 ? -4.231 -5.160 -0.766 1.00 98.62 105 HIS A C 1
ATOM 834 O O . HIS A 1 105 ? -4.690 -6.300 -0.859 1.00 98.62 105 HIS A O 1
ATOM 840 N N . VAL A 1 106 ? -3.493 -4.574 -1.714 1.00 98.31 106 VAL A N 1
ATOM 841 C CA . VAL A 1 106 ? -2.923 -5.258 -2.882 1.00 98.31 106 VAL A CA 1
ATOM 842 C C . VAL A 1 106 ? -1.522 -4.707 -3.147 1.00 98.31 106 VAL A C 1
ATOM 844 O O . VAL A 1 106 ? -1.365 -3.556 -3.548 1.00 98.31 106 VAL A O 1
ATOM 847 N N . GLY A 1 107 ? -0.482 -5.506 -2.954 1.00 97.81 107 GLY A N 1
ATOM 848 C CA . GLY A 1 107 ? 0.876 -5.069 -3.273 1.00 97.81 107 GLY A CA 1
ATOM 849 C C . GLY A 1 107 ? 1.940 -6.080 -2.869 1.00 97.81 107 GLY A C 1
ATOM 850 O O . GLY A 1 107 ? 1.645 -7.037 -2.156 1.00 97.81 107 GLY A O 1
ATOM 851 N N . PRO A 1 108 ? 3.177 -5.913 -3.351 1.00 96.69 108 PRO A N 1
ATOM 852 C CA . PRO A 1 108 ? 4.304 -6.679 -2.847 1.00 96.69 108 PRO A CA 1
ATOM 853 C C . PRO A 1 108 ? 4.645 -6.282 -1.404 1.00 96.69 108 PRO A C 1
ATOM 855 O O . PRO A 1 108 ? 4.159 -5.287 -0.872 1.00 96.69 108 PRO A O 1
ATOM 858 N N . LEU A 1 109 ? 5.523 -7.075 -0.790 1.00 95.56 109 LEU A N 1
ATOM 859 C CA . LEU A 1 109 ? 6.240 -6.708 0.431 1.00 95.56 109 LEU A CA 1
ATOM 860 C C . LEU A 1 109 ? 7.720 -6.466 0.102 1.00 95.56 109 LEU A C 1
ATOM 862 O O . LEU A 1 109 ? 8.605 -7.107 0.671 1.00 95.56 109 LEU A O 1
ATOM 866 N N . GLN A 1 110 ? 7.996 -5.593 -0.873 1.00 94.31 110 GLN A N 1
ATOM 867 C CA . GLN A 1 110 ? 9.367 -5.240 -1.241 1.00 94.31 110 GLN A CA 1
ATOM 868 C C . GLN A 1 110 ? 9.845 -4.088 -0.357 1.00 94.31 110 GLN A C 1
ATOM 870 O O . GLN A 1 110 ? 9.935 -2.941 -0.793 1.00 94.31 110 GLN A O 1
ATOM 875 N N . TRP A 1 111 ? 10.118 -4.409 0.909 1.00 93.88 111 TRP A N 1
ATOM 876 C CA . TRP A 1 111 ? 10.469 -3.422 1.925 1.00 93.88 111 TRP A CA 1
ATOM 877 C C . TRP A 1 111 ? 11.595 -2.504 1.456 1.00 93.88 111 TRP A C 1
ATOM 879 O O . TRP A 1 111 ? 12.667 -2.954 1.042 1.00 93.88 111 TRP A O 1
ATOM 889 N N . HIS A 1 112 ? 11.337 -1.200 1.524 1.00 87.31 112 HIS A N 1
ATOM 890 C CA . HIS A 1 112 ? 12.329 -0.198 1.168 1.00 87.31 112 HIS A CA 1
ATOM 891 C C . HIS A 1 112 ? 13.564 -0.315 2.077 1.00 87.31 112 HIS A C 1
ATOM 893 O O . HIS A 1 112 ? 13.445 -0.651 3.254 1.00 87.31 112 HIS A O 1
ATOM 899 N N . GLY A 1 113 ? 14.757 0.021 1.573 1.00 86.38 113 GLY A N 1
ATOM 900 C CA . GLY A 1 113 ? 16.017 -0.120 2.328 1.00 86.38 113 GLY A CA 1
ATOM 901 C C . GLY A 1 113 ? 16.111 0.732 3.604 1.00 86.38 113 GLY A C 1
ATOM 902 O O . GLY A 1 113 ? 17.037 0.573 4.390 1.00 86.38 113 GLY A O 1
ATOM 903 N N . THR A 1 114 ? 15.155 1.635 3.814 1.00 89.25 114 THR A N 1
ATOM 904 C CA . THR A 1 114 ? 15.013 2.464 5.017 1.00 89.25 114 THR A CA 1
ATOM 905 C C . THR A 1 114 ? 14.032 1.884 6.036 1.00 89.25 114 THR A C 1
ATOM 907 O O . THR A 1 114 ? 13.787 2.518 7.060 1.00 89.25 114 THR A O 1
ATOM 910 N N . SER A 1 115 ? 13.426 0.727 5.761 1.00 92.19 115 SER A N 1
ATOM 911 C CA . SER A 1 115 ? 12.469 0.111 6.672 1.00 92.19 115 SER A CA 1
ATOM 912 C C . SER A 1 115 ? 13.168 -0.444 7.910 1.00 92.19 115 SER A C 1
ATOM 914 O O . SER A 1 115 ? 14.196 -1.112 7.818 1.00 92.19 115 SER A O 1
ATOM 916 N N . GLN A 1 116 ? 12.603 -0.171 9.083 1.00 94.19 116 GLN A N 1
ATOM 917 C CA . GLN A 1 116 ? 13.103 -0.674 10.363 1.00 94.19 116 GLN A CA 1
ATOM 918 C C . GLN A 1 116 ? 12.818 -2.167 10.543 1.00 94.19 116 GLN A C 1
ATOM 920 O O . GLN A 1 116 ? 13.530 -2.847 11.280 1.00 94.19 116 GLN A O 1
ATOM 925 N N . LEU A 1 117 ? 11.763 -2.669 9.897 1.00 92.06 117 LEU A N 1
ATOM 926 C CA . LEU A 1 117 ? 11.329 -4.055 9.977 1.00 92.06 117 LEU A CA 1
ATOM 927 C C . LEU A 1 117 ? 10.935 -4.545 8.595 1.00 92.06 117 LEU A C 1
ATOM 929 O O . LEU A 1 117 ? 10.239 -3.859 7.856 1.00 92.06 117 LEU A O 1
ATOM 933 N N . SER A 1 118 ? 11.323 -5.771 8.281 1.00 95.25 118 SER A N 1
ATOM 934 C CA . SER A 1 118 ? 11.000 -6.403 7.005 1.00 95.25 118 SER A CA 1
ATOM 935 C C . SER A 1 118 ? 10.313 -7.744 7.246 1.00 95.25 118 SER A C 1
ATOM 937 O O . SER A 1 118 ? 10.902 -8.785 6.956 1.00 95.25 118 SER A O 1
ATOM 939 N N . PRO A 1 119 ? 9.101 -7.750 7.836 1.00 96.25 119 PRO A N 1
ATOM 940 C CA . PRO A 1 119 ? 8.419 -8.992 8.146 1.00 96.25 119 PRO A CA 1
ATOM 941 C C . PRO A 1 119 ? 8.071 -9.750 6.867 1.00 96.25 119 PRO A C 1
ATOM 943 O O . PRO A 1 119 ? 7.686 -9.177 5.840 1.00 96.25 119 PRO A O 1
ATOM 946 N N . SER A 1 120 ? 8.158 -11.067 6.960 1.00 97.31 120 SER A N 1
ATOM 947 C CA . SER A 1 120 ? 7.581 -11.987 5.996 1.00 97.31 120 SER A CA 1
ATOM 948 C C . SER A 1 120 ? 6.053 -11.865 5.961 1.00 97.31 120 SER A C 1
ATOM 950 O O . SER A 1 120 ? 5.411 -11.350 6.878 1.00 97.31 120 SER A O 1
ATOM 952 N N . VAL A 1 121 ? 5.440 -12.423 4.916 1.00 97.75 121 VAL A N 1
ATOM 953 C CA . VAL A 1 121 ? 3.975 -12.528 4.792 1.00 97.75 121 VAL A CA 1
ATOM 954 C C . VAL A 1 121 ? 3.359 -13.205 6.027 1.00 97.75 121 VAL A C 1
ATOM 956 O O . VAL A 1 121 ? 2.295 -12.801 6.493 1.00 97.75 121 VAL A O 1
ATOM 959 N N . GLN A 1 122 ? 4.028 -14.219 6.584 1.00 98.00 122 GLN A N 1
ATOM 960 C CA . GLN A 1 122 ? 3.551 -14.952 7.759 1.00 98.00 122 GLN A CA 1
ATOM 961 C C . GLN A 1 122 ? 3.623 -14.102 9.033 1.00 98.00 122 GLN A C 1
ATOM 963 O O . GLN A 1 122 ? 2.643 -14.042 9.775 1.00 98.00 122 GLN A O 1
ATOM 968 N N . GLU A 1 123 ? 4.737 -13.404 9.256 1.00 98.12 123 GLU A N 1
ATOM 969 C CA . GLU A 1 123 ? 4.911 -12.512 10.411 1.00 98.12 123 GLU A CA 1
ATOM 970 C C . GLU A 1 123 ? 3.945 -11.329 10.348 1.00 98.12 123 GLU A C 1
ATOM 972 O O . GLU A 1 123 ? 3.291 -11.020 11.342 1.00 98.12 123 GLU A O 1
ATOM 977 N N . LEU A 1 124 ? 3.770 -10.721 9.167 1.00 98.25 124 LEU A N 1
ATOM 978 C CA . LEU A 1 124 ? 2.780 -9.665 8.956 1.00 98.25 124 LEU A CA 1
ATOM 979 C C . LEU A 1 124 ? 1.371 -10.165 9.294 1.00 98.25 124 LEU A C 1
ATOM 981 O O . LEU A 1 124 ? 0.626 -9.489 9.998 1.00 98.25 124 LEU A O 1
ATOM 985 N N . ARG A 1 125 ? 1.004 -11.368 8.834 1.00 98.38 125 ARG A N 1
ATOM 986 C CA . ARG A 1 125 ? -0.298 -11.971 9.146 1.00 98.38 125 ARG A CA 1
ATOM 987 C C . ARG A 1 125 ? -0.510 -12.116 10.652 1.00 98.38 125 ARG A C 1
ATOM 989 O O . ARG A 1 125 ? -1.574 -11.762 11.152 1.00 98.38 125 ARG A O 1
ATOM 996 N N . GLN A 1 126 ? 0.479 -12.658 11.361 1.00 98.19 126 GLN A N 1
ATOM 997 C CA . GLN A 1 126 ? 0.408 -12.865 12.809 1.00 98.19 126 GLN A CA 1
ATOM 998 C C . GLN A 1 126 ? 0.315 -11.538 13.561 1.00 98.19 126 GLN A C 1
ATOM 1000 O O . GLN A 1 126 ? -0.541 -11.394 14.433 1.00 98.19 126 GLN A O 1
ATOM 1005 N N . LEU A 1 127 ? 1.131 -10.559 13.169 1.00 97.88 127 LEU A N 1
ATOM 1006 C CA . LEU A 1 127 ? 1.108 -9.211 13.722 1.00 97.88 127 LEU A CA 1
ATOM 1007 C C . LEU A 1 127 ? -0.284 -8.579 13.588 1.00 97.88 127 LEU A C 1
ATOM 1009 O O . LEU A 1 127 ? -0.838 -8.077 14.561 1.00 97.88 127 LEU A O 1
ATOM 1013 N N . LEU A 1 128 ? -0.889 -8.648 12.402 1.00 97.75 128 LEU A N 1
ATOM 1014 C CA . LEU A 1 128 ? -2.207 -8.061 12.151 1.00 97.75 128 LEU A CA 1
ATOM 1015 C C . LEU A 1 128 ? -3.311 -8.718 12.989 1.00 97.75 128 LEU A C 1
ATOM 1017 O O . LEU A 1 128 ? -4.165 -8.016 13.529 1.00 97.75 128 LEU A O 1
ATOM 1021 N N . LEU A 1 129 ? -3.262 -10.042 13.165 1.00 97.31 129 LEU A N 1
ATOM 1022 C CA . LEU A 1 129 ? -4.179 -10.760 14.057 1.00 97.31 129 LEU A CA 1
ATOM 1023 C C . LEU A 1 129 ? -4.030 -10.306 15.518 1.00 97.31 129 LEU A C 1
ATOM 1025 O O . LEU A 1 129 ? -5.029 -10.107 16.205 1.00 97.31 129 LEU A O 1
ATOM 1029 N N . GLN A 1 130 ? -2.795 -10.100 15.985 1.00 96.88 130 GLN A N 1
ATOM 1030 C CA . GLN A 1 130 ? -2.518 -9.573 17.329 1.00 96.88 130 GLN A CA 1
ATOM 1031 C C . GLN A 1 130 ? -2.964 -8.113 17.491 1.00 96.88 130 GLN A C 1
ATOM 1033 O O . GLN A 1 130 ? -3.293 -7.681 18.592 1.00 96.88 130 GLN A O 1
ATOM 1038 N N . MET A 1 131 ? -3.024 -7.361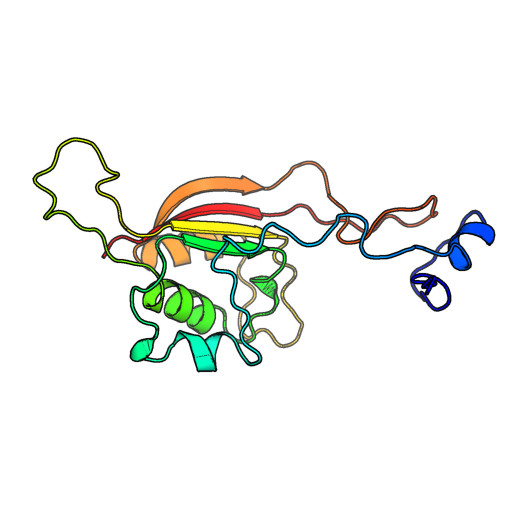 16.393 1.00 95.69 131 MET A N 1
ATOM 1039 C CA . MET A 1 131 ? -3.495 -5.978 16.343 1.00 95.69 131 MET A CA 1
ATOM 1040 C C . MET A 1 131 ? -5.011 -5.880 16.086 1.00 95.69 131 MET A C 1
ATOM 1042 O O . MET A 1 131 ? -5.477 -4.945 15.440 1.00 95.69 131 MET A O 1
ATOM 1046 N N . ASN A 1 132 ? -5.801 -6.817 16.617 1.00 94.44 132 ASN A N 1
ATOM 1047 C CA . ASN A 1 132 ? -7.270 -6.794 16.591 1.00 94.44 132 ASN A CA 1
ATOM 1048 C C . ASN A 1 132 ? -7.900 -6.731 15.187 1.00 94.44 132 ASN A C 1
ATOM 1050 O O . ASN A 1 132 ? -8.996 -6.191 15.019 1.00 94.44 132 ASN A O 1
ATOM 1054 N N . PHE A 1 133 ? -7.244 -7.297 14.174 1.00 95.56 133 PHE A N 1
ATOM 1055 C CA . PHE A 1 133 ? -7.866 -7.508 12.870 1.00 95.56 133 PHE A CA 1
ATOM 1056 C C . PHE A 1 133 ? -8.379 -8.942 12.720 1.00 95.56 133 PHE A C 1
ATOM 1058 O O . PHE A 1 133 ? -7.675 -9.904 13.019 1.00 95.56 133 PHE A O 1
ATOM 1065 N N . THR A 1 134 ? -9.586 -9.093 12.176 1.00 95.94 134 THR A N 1
ATOM 1066 C CA . THR A 1 134 ? -10.073 -10.367 11.627 1.00 95.94 134 THR A CA 1
ATOM 1067 C C . THR A 1 134 ? -9.711 -10.450 10.153 1.00 95.94 134 THR A C 1
ATOM 1069 O O . THR A 1 134 ? -9.926 -9.503 9.399 1.00 95.94 134 THR A O 1
ATOM 1072 N N . ILE A 1 135 ? -9.208 -11.601 9.712 1.00 97.19 135 ILE A N 1
ATOM 1073 C CA . ILE A 1 135 ? -8.940 -11.856 8.295 1.00 97.19 135 ILE A CA 1
ATOM 1074 C C . ILE A 1 135 ? -10.238 -12.287 7.610 1.00 97.19 135 ILE A C 1
ATOM 1076 O O . ILE A 1 135 ? -10.781 -13.339 7.935 1.00 97.19 135 ILE A O 1
ATOM 1080 N N . LEU A 1 136 ? -10.700 -11.502 6.635 1.00 97.19 136 LEU A N 1
ATOM 1081 C CA . LEU A 1 136 ? -11.813 -11.865 5.746 1.00 97.19 136 LEU A CA 1
ATOM 1082 C C . LEU A 1 136 ? -11.311 -12.502 4.444 1.00 97.19 136 LEU A C 1
ATOM 1084 O O . LEU A 1 136 ? -11.937 -13.409 3.905 1.00 97.19 136 LEU A O 1
ATOM 1088 N N . HIS A 1 137 ? -10.164 -12.039 3.944 1.00 98.25 137 HIS A N 1
ATOM 1089 C CA . HIS A 1 137 ? -9.498 -12.594 2.769 1.00 98.25 137 HIS A CA 1
ATOM 1090 C C . HIS A 1 137 ? -7.981 -12.499 2.927 1.00 98.25 137 HIS A C 1
ATOM 1092 O O . HIS A 1 137 ? -7.479 -11.514 3.468 1.00 98.25 137 HIS A O 1
ATOM 1098 N N . TRP A 1 138 ? -7.257 -13.503 2.431 1.00 98.50 138 TRP A N 1
ATOM 1099 C CA . TRP A 1 138 ? -5.797 -13.520 2.393 1.00 98.50 138 TRP A CA 1
ATOM 1100 C C . TRP A 1 138 ? -5.301 -14.445 1.284 1.00 98.50 138 TRP A C 1
ATOM 1102 O O . TRP A 1 138 ? -5.593 -15.641 1.312 1.00 98.50 138 TRP A O 1
ATOM 1112 N N . SER A 1 139 ? -4.528 -13.918 0.344 1.00 98.31 139 SER A N 1
ATOM 1113 C CA . SER A 1 139 ? -3.907 -14.684 -0.736 1.00 98.31 139 SER A CA 1
ATOM 1114 C C . SER A 1 139 ? -2.619 -14.014 -1.212 1.00 98.31 139 SER A C 1
ATOM 1116 O O . SER A 1 139 ? -2.407 -12.827 -0.986 1.00 98.31 139 SER A O 1
ATOM 1118 N N . VAL A 1 140 ? -1.739 -14.784 -1.844 1.00 98.12 140 VAL A N 1
ATOM 1119 C CA . VAL A 1 140 ? -0.581 -14.265 -2.582 1.00 98.12 140 VAL A CA 1
ATOM 1120 C C . VAL A 1 140 ? -0.762 -14.720 -4.020 1.00 98.12 140 VAL A C 1
ATOM 1122 O O . VAL A 1 140 ? -1.054 -15.897 -4.237 1.00 98.12 140 VAL A O 1
ATOM 1125 N N . ASP A 1 141 ? -0.636 -13.808 -4.981 1.00 97.50 141 ASP A N 1
ATOM 1126 C CA . ASP A 1 141 ? -0.824 -14.174 -6.385 1.00 97.50 141 ASP A CA 1
ATOM 1127 C C . ASP A 1 141 ? 0.279 -15.137 -6.840 1.00 97.50 141 ASP A C 1
ATOM 1129 O O . ASP A 1 141 ? 1.4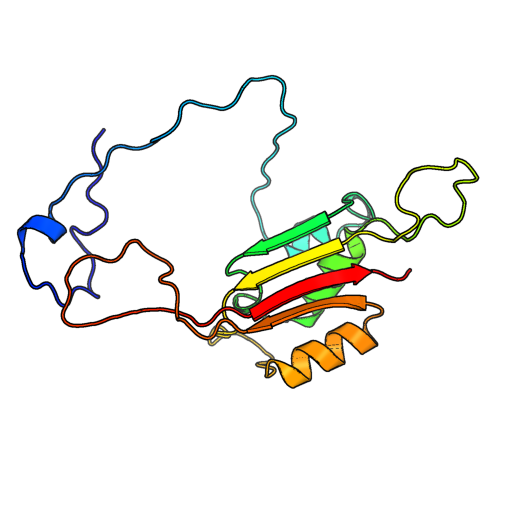60 -14.942 -6.551 1.00 97.50 141 ASP A O 1
ATOM 1133 N N . GLU A 1 142 ? -0.107 -16.156 -7.606 1.00 95.94 142 GLU A N 1
ATOM 1134 C CA . GLU A 1 142 ? 0.832 -17.100 -8.224 1.00 95.94 142 GLU A CA 1
ATOM 1135 C C . GLU A 1 142 ? 1.521 -16.494 -9.452 1.00 95.94 142 GLU A C 1
ATOM 1137 O O . GLU A 1 142 ? 2.675 -16.798 -9.751 1.00 95.94 142 GLU A O 1
ATOM 1142 N N . ILE A 1 143 ? 0.803 -15.623 -10.168 1.00 94.88 143 ILE A N 1
ATOM 1143 C CA . ILE A 1 143 ? 1.266 -14.999 -11.404 1.00 94.88 143 ILE A CA 1
ATOM 1144 C C . ILE A 1 143 ? 1.746 -13.578 -11.085 1.00 94.88 143 ILE A C 1
ATOM 1146 O O . ILE A 1 143 ? 0.950 -12.768 -10.602 1.00 94.88 143 ILE A O 1
ATOM 1150 N N . PRO A 1 144 ? 3.014 -13.237 -11.381 1.00 94.88 144 PRO A N 1
ATOM 1151 C CA . PRO A 1 144 ? 3.507 -11.884 -11.191 1.00 94.88 144 PRO A CA 1
ATOM 1152 C C . PRO A 1 144 ? 2.775 -10.874 -12.081 1.00 94.88 144 PRO A C 1
ATOM 1154 O O . PRO A 1 144 ? 2.583 -11.107 -13.276 1.00 94.88 144 PRO A O 1
ATOM 1157 N N . ILE A 1 145 ? 2.445 -9.713 -11.520 1.00 93.94 145 ILE A N 1
ATOM 1158 C CA . ILE A 1 145 ? 1.884 -8.577 -12.251 1.00 93.94 145 ILE A CA 1
ATOM 1159 C C . ILE A 1 145 ? 2.905 -7.439 -12.345 1.00 93.94 145 ILE A C 1
ATOM 1161 O O . ILE A 1 145 ? 3.648 -7.192 -11.390 1.00 93.94 145 ILE A O 1
ATOM 1165 N N . PRO A 1 146 ? 2.966 -6.718 -13.471 1.00 92.62 146 PRO A N 1
ATOM 1166 C CA . PRO A 1 146 ? 3.868 -5.588 -13.594 1.00 92.62 146 PRO A CA 1
ATOM 1167 C C . PRO A 1 146 ? 3.260 -4.331 -12.950 1.00 92.62 146 PRO A C 1
ATOM 1169 O O . PRO A 1 146 ? 2.054 -4.102 -13.017 1.00 92.62 146 PRO A O 1
ATOM 1172 N N . TYR A 1 147 ? 4.101 -3.489 -12.344 1.00 91.19 147 TYR A N 1
ATOM 1173 C CA . TYR A 1 147 ? 3.669 -2.189 -11.803 1.00 91.19 147 TYR A CA 1
ATOM 1174 C C . TYR A 1 147 ? 3.478 -1.132 -12.904 1.00 91.19 147 TYR A C 1
ATOM 1176 O O . TYR A 1 147 ? 2.654 -0.227 -12.793 1.00 91.19 147 TYR A O 1
ATOM 1184 N N . ARG A 1 148 ? 4.245 -1.255 -13.992 1.00 87.31 148 ARG A N 1
ATOM 1185 C CA . ARG A 1 148 ? 4.179 -0.393 -15.178 1.00 87.31 148 ARG A CA 1
ATOM 1186 C C . ARG A 1 148 ? 3.722 -1.212 -16.386 1.00 87.31 148 ARG A C 1
ATOM 1188 O O . ARG A 1 148 ? 3.948 -2.419 -16.401 1.00 87.31 148 ARG A O 1
ATOM 1195 N N . PRO A 1 149 ? 3.115 -0.595 -17.413 1.00 80.62 149 PRO A N 1
ATOM 1196 C CA . PRO A 1 149 ? 2.813 -1.293 -18.658 1.00 80.62 149 PRO A CA 1
ATOM 1197 C C . PRO A 1 149 ? 4.059 -1.993 -19.213 1.00 80.62 149 PRO A C 1
ATOM 1199 O O . PRO A 1 149 ? 5.125 -1.381 -19.298 1.00 80.62 149 PRO A O 1
ATOM 1202 N N . THR A 1 150 ? 3.925 -3.265 -19.580 1.00 72.94 150 THR A N 1
ATOM 1203 C CA . THR A 1 150 ? 5.017 -4.043 -20.166 1.00 72.94 150 THR A CA 1
ATOM 1204 C C . THR A 1 150 ? 5.030 -3.878 -21.679 1.00 72.94 150 THR A C 1
ATOM 1206 O O . THR A 1 150 ? 4.017 -4.050 -22.354 1.00 72.94 150 THR A O 1
ATOM 1209 N N . TYR A 1 151 ? 6.206 -3.567 -22.213 1.00 77.25 151 TYR A N 1
ATOM 1210 C CA . TYR A 1 151 ? 6.503 -3.629 -23.642 1.00 77.25 151 TYR A CA 1
ATOM 1211 C C . TYR A 1 151 ? 7.419 -4.825 -23.903 1.00 77.25 151 TYR A C 1
ATOM 1213 O O . TYR A 1 151 ? 8.086 -5.285 -22.970 1.00 77.25 151 TYR A O 1
ATOM 1221 N N . PRO A 1 152 ? 7.486 -5.334 -25.146 1.00 78.81 152 PRO A N 1
ATOM 1222 C CA . PRO A 1 152 ? 8.453 -6.359 -25.512 1.00 78.81 152 PRO A CA 1
ATOM 1223 C C . PRO A 1 152 ? 9.880 -5.945 -25.115 1.00 78.81 152 PRO A C 1
ATOM 1225 O O . PRO A 1 152 ? 10.451 -4.989 -25.641 1.00 78.81 152 PRO A O 1
ATOM 1228 N N . SER A 1 153 ? 10.441 -6.670 -24.154 1.00 82.19 153 SER A N 1
ATOM 1229 C CA . SER A 1 153 ? 11.744 -6.431 -23.535 1.00 82.19 153 SER A CA 1
ATOM 1230 C C . SER A 1 153 ? 12.359 -7.786 -23.202 1.00 82.19 153 SER A C 1
ATOM 1232 O O . SER A 1 153 ? 11.630 -8.726 -22.877 1.00 82.19 153 SER A O 1
ATOM 1234 N N . THR A 1 154 ? 13.687 -7.910 -23.253 1.00 87.88 154 THR A N 1
ATOM 1235 C CA . THR A 1 154 ? 14.367 -9.148 -22.819 1.00 87.88 154 THR A CA 1
ATOM 1236 C C . THR A 1 154 ? 14.393 -9.311 -21.297 1.00 87.88 154 THR A C 1
ATOM 1238 O O . THR A 1 154 ? 14.745 -10.378 -20.798 1.00 87.88 154 THR A O 1
ATOM 1241 N N . ARG A 1 155 ? 13.982 -8.278 -20.549 1.00 84.38 155 ARG A N 1
ATOM 1242 C CA . ARG A 1 155 ? 13.801 -8.303 -19.095 1.00 84.38 155 ARG A CA 1
ATOM 1243 C C . ARG A 1 155 ? 12.332 -8.123 -18.737 1.00 84.38 155 ARG A C 1
ATOM 1245 O O . ARG A 1 155 ? 11.703 -7.161 -19.180 1.00 84.38 155 ARG A O 1
ATOM 1252 N N . PHE A 1 156 ? 11.833 -9.001 -17.871 1.00 86.06 156 PHE A N 1
ATOM 1253 C CA . PHE A 1 156 ? 10.536 -8.868 -17.216 1.00 86.06 156 PHE A CA 1
ATOM 1254 C C . PHE A 1 156 ? 10.722 -8.382 -15.772 1.00 86.06 156 PHE A C 1
ATOM 1256 O O . PHE A 1 156 ? 11.574 -8.891 -15.045 1.00 86.06 156 PHE A O 1
ATOM 1263 N N . GLU A 1 157 ? 9.925 -7.393 -15.369 1.00 87.44 157 GLU A N 1
ATOM 1264 C CA . GLU A 1 157 ? 9.837 -6.890 -13.997 1.00 87.44 157 GLU A CA 1
ATOM 1265 C C . GLU A 1 157 ? 8.376 -6.990 -13.547 1.00 87.44 157 GLU A C 1
ATOM 1267 O O . GLU A 1 157 ? 7.480 -6.414 -14.166 1.00 87.44 157 GLU A O 1
ATOM 1272 N N . GLY A 1 158 ? 8.136 -7.751 -12.483 1.00 92.31 158 GLY A N 1
ATOM 1273 C CA . GLY A 1 158 ? 6.803 -8.000 -11.958 1.00 92.31 158 GLY A CA 1
ATOM 1274 C C . GLY A 1 158 ? 6.851 -8.468 -10.511 1.00 92.31 158 GLY A C 1
ATOM 1275 O O . GLY A 1 158 ? 7.899 -8.860 -10.001 1.00 92.31 158 GLY A O 1
ATOM 1276 N N . TYR A 1 159 ? 5.695 -8.416 -9.865 1.00 95.94 159 TYR A N 1
ATOM 1277 C CA . TYR A 1 159 ? 5.522 -8.639 -8.437 1.00 95.94 159 TYR A CA 1
ATOM 1278 C C . TYR A 1 159 ? 4.416 -9.658 -8.215 1.00 95.94 159 TYR A C 1
ATOM 1280 O O . TYR A 1 159 ? 3.392 -9.573 -8.883 1.00 95.94 159 TYR A O 1
ATOM 1288 N N . THR A 1 160 ? 4.588 -10.578 -7.270 1.00 96.88 160 THR A N 1
ATOM 1289 C CA . THR A 1 160 ? 3.527 -11.471 -6.772 1.00 96.88 160 THR A CA 1
ATOM 1290 C C . THR A 1 160 ? 2.859 -10.801 -5.569 1.00 96.88 160 THR A C 1
ATOM 1292 O O . THR A 1 160 ? 3.405 -10.870 -4.461 1.00 96.88 160 THR A O 1
ATOM 1295 N N . PRO A 1 161 ? 1.744 -10.070 -5.743 1.00 97.81 161 PRO A N 1
ATOM 1296 C CA . PRO A 1 161 ? 1.204 -9.244 -4.679 1.00 97.81 161 PRO A CA 1
ATOM 1297 C C . PRO A 1 161 ? 0.572 -10.099 -3.583 1.00 97.81 161 PRO A C 1
ATOM 1299 O O . PRO A 1 161 ? -0.096 -11.098 -3.851 1.00 97.81 161 PRO A O 1
ATOM 1302 N N . LEU A 1 162 ? 0.728 -9.650 -2.343 1.00 98.50 162 LEU A N 1
ATOM 1303 C CA . LEU A 1 162 ? -0.124 -10.032 -1.232 1.00 98.50 162 LEU A CA 1
ATOM 1304 C C . LEU A 1 162 ? -1.463 -9.297 -1.369 1.00 98.50 162 LEU A C 1
ATOM 1306 O O . LEU A 1 162 ? -1.509 -8.073 -1.524 1.00 98.50 162 LEU A O 1
ATOM 1310 N N . ARG A 1 163 ? -2.556 -10.050 -1.269 1.00 98.50 163 ARG A N 1
ATOM 1311 C CA . ARG A 1 163 ? -3.924 -9.540 -1.242 1.00 98.50 163 ARG A CA 1
ATOM 1312 C C . ARG A 1 163 ? -4.579 -9.904 0.069 1.00 98.50 163 ARG A C 1
ATOM 1314 O O . ARG A 1 163 ? -4.633 -11.076 0.442 1.00 98.50 163 ARG A O 1
ATOM 1321 N N . PHE A 1 164 ? -5.144 -8.919 0.748 1.00 98.62 164 PHE A N 1
ATOM 1322 C CA . PHE A 1 164 ? -5.969 -9.203 1.912 1.00 98.62 164 PHE A CA 1
ATOM 1323 C C . PHE A 1 164 ? -7.133 -8.239 2.059 1.00 98.62 164 PHE A C 1
ATOM 1325 O O . PHE A 1 164 ? -7.114 -7.109 1.570 1.00 98.62 164 PHE A O 1
ATOM 1332 N N . VAL A 1 165 ? -8.137 -8.717 2.786 1.00 98.50 165 VAL A N 1
ATOM 1333 C CA . VAL A 1 165 ? -9.214 -7.906 3.342 1.00 98.50 165 VAL A CA 1
ATOM 1334 C C . VAL A 1 165 ? -9.286 -8.233 4.822 1.00 98.50 165 VAL A C 1
ATOM 1336 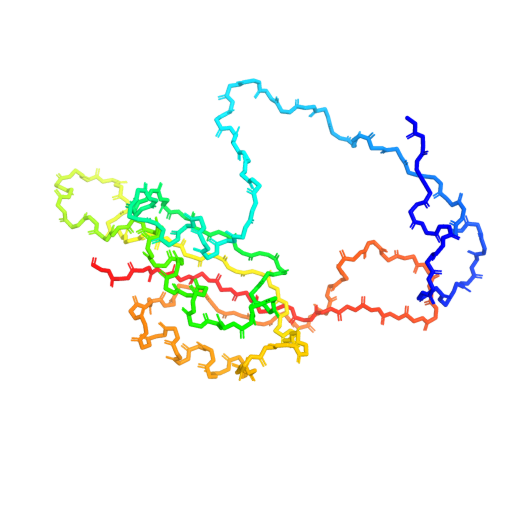O O . VAL A 1 165 ? -9.448 -9.397 5.198 1.00 98.50 165 VAL A O 1
ATOM 1339 N N . LEU A 1 166 ? -9.149 -7.210 5.652 1.00 97.38 166 LEU A N 1
ATOM 1340 C CA . LEU A 1 166 ? -9.210 -7.308 7.100 1.00 97.38 166 LEU A CA 1
ATOM 1341 C C . LEU A 1 166 ? -10.381 -6.492 7.617 1.00 97.38 166 LEU A C 1
ATOM 1343 O O . LEU A 1 166 ? -10.709 -5.450 7.057 1.00 97.38 166 LEU A O 1
ATOM 1347 N N . GLN A 1 167 ? -10.964 -6.938 8.716 1.00 96.00 167 GLN A N 1
ATOM 1348 C CA . GLN A 1 167 ? -11.951 -6.187 9.473 1.00 96.00 167 GLN A CA 1
ATOM 1349 C C . GLN A 1 167 ? -11.355 -5.769 10.810 1.00 96.00 167 GLN A C 1
ATOM 1351 O O . GLN A 1 167 ? -10.774 -6.597 11.511 1.00 96.00 167 GLN A O 1
ATOM 1356 N N . TYR A 1 168 ? -11.487 -4.492 11.155 1.00 94.12 168 TYR A N 1
ATOM 1357 C CA . TYR A 1 168 ? -11.026 -3.981 12.437 1.00 94.12 168 TYR A CA 1
ATOM 1358 C C . TYR A 1 168 ? -12.043 -4.291 13.539 1.00 94.12 168 TYR A C 1
ATOM 1360 O O . TYR A 1 168 ? -13.200 -3.875 13.460 1.00 94.12 168 TYR A O 1
ATOM 1368 N N . ASN A 1 169 ? -11.607 -5.012 14.571 1.00 85.44 169 ASN A N 1
ATOM 1369 C CA . ASN A 1 169 ? -12.429 -5.343 15.728 1.00 85.44 169 ASN A CA 1
ATOM 1370 C C . ASN A 1 169 ? -12.091 -4.365 16.859 1.00 85.44 169 ASN A C 1
ATOM 1372 O O . ASN A 1 169 ? -11.093 -4.535 17.561 1.00 85.44 169 ASN A O 1
ATOM 1376 N N . GLN A 1 170 ? -12.906 -3.327 17.025 1.00 70.44 170 GLN A N 1
ATOM 1377 C CA . GLN A 1 170 ? -12.857 -2.437 18.186 1.00 70.44 170 GLN A CA 1
ATOM 1378 C C . GLN A 1 170 ? -14.228 -2.343 18.827 1.00 70.44 170 GLN A C 1
ATOM 1380 O O . GLN A 1 170 ? -15.209 -2.236 18.054 1.00 70.44 170 GLN A O 1
#

Sequence (170 aa):
LPIYPFAFDFLVNEMDTKHRFQSVSIPHVSSPNKNNNLSFTIGDFVNIYSQPNQRRKAHAVVTCFFLDTATNLYEYILTIQNVLSPNNNNNNNNGGNSGGGIWIHVGPLQWHGTSQLSPSVQELRQLLLQMNFTILHWSVDEIPIPYRPTYPSTRFEGYTPLRFVLQYNQ

pLDDT: mean 88.6, std 12.53, range [47.0, 98.75]

Organism: NCBI:txid49252

Foldseek 3Di:
DWDQVQLPPPPFLDPDPVNNRDTDDPDPDPDDDPPDPDDDDDDDLLVPQVDQVLAQQDLEDEEEQHQLADLENVSVLNSRNRNKHEQDCPPPDPDDDRFTRKYKYKHAQPHDPSHPDRDDPVRVVVVVVVQQKDWPDWDWAPDFDDPDDDDDHPDDDTGRIITTMITHHD

Radius of gyration: 19.92 Å; chains: 1; bounding box: 49×35×50 Å